Protein AF-A0A401U497-F1 (afdb_monomer)

Structure (mmCIF, N/CA/C/O backbone):
data_AF-A0A401U497-F1
#
_entry.id   AF-A0A401U497-F1
#
loop_
_atom_site.group_PDB
_atom_site.id
_atom_site.type_symbol
_atom_site.label_atom_id
_atom_site.label_alt_id
_atom_site.label_comp_id
_atom_site.label_asym_id
_atom_site.label_entity_id
_atom_site.label_seq_id
_atom_site.pdbx_PDB_ins_code
_atom_site.Cartn_x
_atom_site.Cartn_y
_atom_site.Cartn_z
_atom_site.occupancy
_atom_site.B_iso_or_equiv
_atom_site.auth_seq_id
_atom_site.auth_comp_id
_atom_site.auth_asym_id
_atom_site.auth_atom_id
_atom_site.pdbx_PDB_model_num
ATOM 1 N N . MET A 1 1 ? 8.716 -5.200 -11.825 1.00 43.00 1 MET A N 1
ATOM 2 C CA . MET A 1 1 ? 8.308 -5.042 -10.428 1.00 43.00 1 MET A CA 1
ATOM 3 C C . MET A 1 1 ? 7.145 -5.943 -9.991 1.00 43.00 1 MET A C 1
ATOM 5 O O . MET A 1 1 ? 6.293 -5.516 -9.221 1.00 43.00 1 MET A O 1
ATOM 9 N N . GLU A 1 2 ? 7.227 -7.241 -10.306 1.00 40.59 2 GLU A N 1
ATOM 10 C CA . GLU A 1 2 ? 7.054 -8.283 -9.294 1.00 40.59 2 GLU A CA 1
ATOM 11 C C . GLU A 1 2 ? 7.801 -7.770 -8.055 1.00 40.59 2 GLU A C 1
ATOM 13 O O . GLU A 1 2 ? 8.965 -7.356 -8.181 1.00 40.59 2 GLU A O 1
ATOM 18 N N . ALA A 1 3 ? 7.133 -7.669 -6.900 1.00 46.19 3 ALA A N 1
ATOM 19 C CA . ALA A 1 3 ? 7.858 -7.447 -5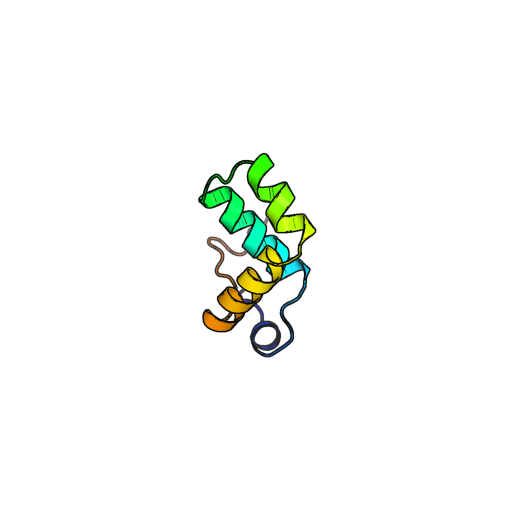.654 1.00 46.19 3 ALA A CA 1
ATOM 20 C C . ALA A 1 3 ? 8.975 -8.490 -5.644 1.00 46.19 3 ALA A C 1
ATOM 22 O O . ALA A 1 3 ? 8.686 -9.677 -5.816 1.00 46.19 3 ALA A O 1
ATOM 23 N N . LEU A 1 4 ? 10.237 -8.047 -5.581 1.00 49.34 4 LEU A N 1
ATOM 24 C CA . LEU A 1 4 ? 11.370 -8.956 -5.740 1.00 49.34 4 LEU A CA 1
ATOM 25 C C . LEU A 1 4 ? 11.135 -10.151 -4.804 1.00 49.34 4 LEU A C 1
ATOM 27 O O . LEU A 1 4 ? 10.674 -9.930 -3.682 1.00 49.34 4 LEU A O 1
ATOM 31 N N . PRO A 1 5 ? 11.447 -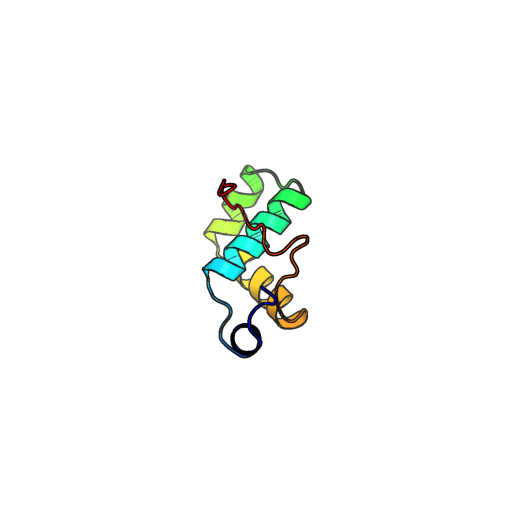11.399 -5.194 1.00 44.78 5 PRO A N 1
ATOM 32 C CA . PRO A 1 5 ? 11.164 -12.580 -4.370 1.00 44.78 5 PRO A CA 1
ATOM 33 C C . PRO A 1 5 ? 11.653 -12.463 -2.911 1.00 44.78 5 PRO A C 1
ATOM 35 O O . PRO A 1 5 ? 11.116 -13.112 -2.014 1.00 44.78 5 PRO A O 1
ATOM 38 N N . ASN A 1 6 ? 12.633 -11.582 -2.668 1.00 44.66 6 ASN A N 1
ATOM 39 C CA . ASN A 1 6 ? 13.211 -11.252 -1.368 1.00 44.66 6 ASN A CA 1
ATOM 40 C C . ASN A 1 6 ? 12.445 -10.189 -0.535 1.00 44.66 6 ASN A C 1
ATOM 42 O O . ASN A 1 6 ? 12.692 -10.063 0.660 1.00 44.66 6 ASN A O 1
ATOM 46 N N . GLU A 1 7 ? 11.531 -9.414 -1.125 1.00 45.66 7 GLU A N 1
ATOM 47 C CA . GLU A 1 7 ? 10.659 -8.451 -0.422 1.00 45.66 7 GLU A CA 1
ATOM 48 C C . GLU A 1 7 ? 9.393 -9.105 0.140 1.00 45.66 7 GLU A C 1
ATOM 50 O O . GLU A 1 7 ? 8.826 -8.621 1.116 1.00 45.66 7 GLU A O 1
ATOM 55 N N . VAL A 1 8 ? 8.973 -10.228 -0.445 1.00 48.66 8 VAL A N 1
ATOM 56 C CA . VAL A 1 8 ? 7.836 -11.028 0.036 1.00 48.66 8 VAL A CA 1
ATOM 57 C C . VAL A 1 8 ? 8.267 -12.014 1.132 1.00 48.66 8 VAL A C 1
ATOM 59 O O . VAL A 1 8 ? 7.470 -12.394 1.986 1.00 48.66 8 VAL A O 1
ATOM 62 N N . THR A 1 9 ? 9.547 -12.396 1.149 1.00 48.09 9 THR A N 1
ATOM 63 C CA . THR A 1 9 ? 10.162 -13.231 2.198 1.00 48.09 9 THR A CA 1
ATOM 64 C C . THR A 1 9 ? 10.825 -12.419 3.323 1.00 48.09 9 THR A C 1
ATOM 66 O O . THR A 1 9 ? 11.151 -12.984 4.366 1.00 48.09 9 THR A O 1
ATOM 69 N N . GLY A 1 10 ? 10.987 -11.100 3.147 1.00 59.72 10 GLY A N 1
ATOM 70 C CA . GLY A 1 10 ? 11.487 -10.148 4.148 1.00 59.72 10 GLY A CA 1
ATOM 71 C C . GLY A 1 10 ? 10.386 -9.311 4.818 1.00 59.72 10 GLY A C 1
ATOM 72 O O . GLY A 1 10 ? 9.193 -9.495 4.585 1.00 59.72 10 GLY A O 1
ATOM 73 N N . SER A 1 11 ? 10.766 -8.360 5.681 1.00 64.31 11 SER A N 1
ATOM 74 C CA . SER A 1 11 ? 9.797 -7.419 6.259 1.00 64.31 11 SER A CA 1
ATOM 75 C C . SER A 1 11 ? 9.214 -6.517 5.166 1.00 64.31 11 SER A C 1
ATOM 77 O O . SER A 1 11 ? 9.973 -5.790 4.525 1.00 64.31 11 SER A O 1
ATOM 79 N N . ILE A 1 12 ? 7.886 -6.500 5.001 1.00 79.69 12 ILE A N 1
ATOM 80 C CA . ILE A 1 12 ? 7.204 -5.562 4.094 1.00 79.69 12 ILE A CA 1
ATOM 81 C C . ILE A 1 12 ? 7.609 -4.130 4.446 1.00 79.69 12 ILE A C 1
ATOM 83 O O . ILE A 1 12 ? 7.317 -3.641 5.545 1.00 79.69 12 ILE A O 1
ATOM 87 N N . GLY A 1 13 ? 8.263 -3.463 3.494 1.00 83.56 13 GLY A N 1
ATOM 88 C CA . GLY A 1 13 ? 8.681 -2.076 3.625 1.00 83.56 13 GLY A CA 1
ATOM 89 C C . GLY A 1 13 ? 7.494 -1.153 3.896 1.00 83.56 13 GLY A C 1
ATOM 90 O O . GLY A 1 13 ? 6.400 -1.323 3.355 1.00 83.56 13 GLY A O 1
ATOM 91 N N . THR A 1 14 ? 7.710 -0.145 4.739 1.00 84.12 14 THR A N 1
ATOM 92 C CA . THR A 1 14 ? 6.674 0.836 5.087 1.00 84.12 14 THR A CA 1
ATOM 93 C C . THR A 1 14 ? 6.124 1.550 3.849 1.00 84.12 14 THR A C 1
ATOM 95 O O . THR A 1 14 ? 4.915 1.733 3.755 1.00 84.12 14 THR A O 1
ATOM 98 N N . SER A 1 15 ? 6.970 1.872 2.864 1.00 85.00 15 SER A N 1
ATOM 99 C CA . SER A 1 15 ? 6.558 2.456 1.578 1.00 85.00 15 SER A CA 1
ATOM 100 C C . SER A 1 15 ? 5.568 1.572 0.814 1.00 85.00 15 SER A C 1
ATOM 102 O O . SER A 1 15 ? 4.547 2.066 0.344 1.00 85.00 15 SER A O 1
ATOM 104 N N . THR A 1 16 ? 5.821 0.264 0.739 1.00 86.31 16 THR A N 1
ATOM 105 C CA . THR A 1 16 ? 4.946 -0.706 0.062 1.00 86.31 16 THR A CA 1
ATOM 106 C C . THR A 1 16 ? 3.598 -0.836 0.767 1.00 86.31 16 THR A C 1
ATOM 108 O O . THR A 1 16 ? 2.556 -0.834 0.114 1.00 86.31 16 THR A O 1
ATOM 111 N N . ALA A 1 17 ? 3.597 -0.883 2.103 1.00 88.81 17 ALA A N 1
ATOM 112 C CA . ALA A 1 17 ? 2.360 -0.902 2.884 1.00 88.81 17 ALA A CA 1
ATOM 113 C C . ALA A 1 17 ? 1.532 0.380 2.674 1.00 88.81 17 ALA A C 1
ATOM 115 O O . ALA A 1 17 ? 0.318 0.303 2.500 1.00 88.81 17 ALA A O 1
ATOM 116 N N . PHE A 1 18 ? 2.176 1.550 2.620 1.00 88.75 18 PHE A N 1
ATOM 117 C CA . PHE A 1 18 ? 1.488 2.809 2.320 1.00 88.75 18 PHE A CA 1
ATOM 118 C C . PHE A 1 18 ? 0.936 2.865 0.894 1.00 88.75 18 PHE A C 1
ATOM 120 O O . PHE A 1 18 ? -0.184 3.334 0.709 1.00 88.75 18 PHE A O 1
ATOM 127 N N . ALA A 1 19 ? 1.676 2.370 -0.102 1.00 88.69 19 ALA A N 1
ATOM 128 C CA . ALA A 1 19 ? 1.202 2.318 -1.484 1.00 88.69 19 ALA A CA 1
ATOM 129 C C . ALA A 1 19 ? -0.053 1.437 -1.618 1.00 88.69 19 ALA A C 1
ATOM 131 O O . ALA A 1 19 ? -1.043 1.857 -2.213 1.00 88.69 19 ALA A O 1
ATOM 132 N N . ALA A 1 20 ? -0.039 0.252 -0.999 1.00 90.56 20 ALA A N 1
ATOM 133 C CA . ALA A 1 20 ? -1.186 -0.652 -0.960 1.00 90.56 20 ALA A CA 1
ATOM 134 C C . ALA A 1 20 ? -2.406 -0.018 -0.279 1.00 90.56 20 ALA A C 1
ATOM 136 O O . ALA A 1 20 ? -3.516 -0.079 -0.806 1.00 90.56 20 ALA A O 1
ATOM 137 N N . TRP A 1 21 ? -2.194 0.618 0.877 1.00 91.88 21 TRP A N 1
ATOM 138 C CA . TRP A 1 21 ? -3.253 1.309 1.607 1.00 91.88 21 TRP A CA 1
ATOM 139 C C . TRP A 1 21 ? -3.856 2.445 0.777 1.00 91.88 21 TRP A C 1
ATOM 141 O O . TRP A 1 21 ? -5.074 2.523 0.640 1.00 91.88 21 TRP A O 1
ATOM 151 N N . ASN A 1 22 ? -3.018 3.284 0.162 1.00 90.12 22 ASN A N 1
ATOM 152 C CA . ASN A 1 22 ? -3.477 4.389 -0.677 1.00 90.12 22 ASN A CA 1
ATOM 153 C C . ASN A 1 22 ? -4.298 3.894 -1.880 1.00 90.12 22 ASN A C 1
ATOM 155 O O . ASN A 1 22 ? -5.364 4.441 -2.156 1.00 90.12 22 ASN A O 1
ATOM 159 N N . ALA A 1 23 ? -3.859 2.816 -2.536 1.00 90.25 23 ALA A N 1
ATOM 160 C CA . ALA A 1 23 ? -4.609 2.195 -3.623 1.00 90.25 23 ALA A CA 1
ATOM 161 C C . ALA A 1 23 ? -5.973 1.660 -3.154 1.00 90.25 23 ALA A C 1
ATOM 163 O O . ALA A 1 23 ? -6.981 1.884 -3.821 1.00 90.25 23 ALA A O 1
ATOM 164 N N . ALA A 1 24 ? -6.029 0.996 -1.995 1.00 90.56 24 ALA A N 1
ATOM 165 C CA . ALA A 1 24 ? -7.274 0.476 -1.432 1.00 90.56 24 ALA A CA 1
ATOM 166 C C . ALA A 1 24 ? -8.262 1.599 -1.082 1.00 90.56 24 ALA A C 1
ATOM 168 O O . ALA A 1 24 ? -9.437 1.513 -1.436 1.00 90.56 24 ALA A O 1
ATOM 169 N N . VAL A 1 25 ? -7.778 2.667 -0.444 1.00 92.38 25 VAL A N 1
ATOM 170 C CA . VAL A 1 25 ? -8.559 3.871 -0.126 1.00 92.38 25 VAL A CA 1
ATOM 171 C C . VAL A 1 25 ? -9.121 4.511 -1.389 1.00 92.38 25 VAL A C 1
ATOM 173 O O . VAL A 1 25 ? -10.313 4.815 -1.442 1.00 92.38 25 VAL A O 1
ATOM 176 N N . TYR A 1 26 ? -8.280 4.668 -2.413 1.00 90.62 26 TYR A N 1
ATOM 177 C CA . TYR A 1 26 ? -8.683 5.240 -3.689 1.00 90.62 26 TYR A CA 1
ATOM 178 C C . TYR A 1 26 ? -9.757 4.387 -4.370 1.00 90.62 26 TYR A C 1
ATOM 180 O O . TYR A 1 26 ? -10.814 4.897 -4.724 1.00 90.62 26 TYR A O 1
ATOM 188 N N . VAL A 1 27 ? -9.537 3.079 -4.522 1.00 91.50 27 VAL A N 1
ATOM 189 C CA . VAL A 1 27 ? -10.492 2.186 -5.205 1.00 91.50 27 VAL A CA 1
ATOM 190 C C . VAL A 1 27 ? -11.818 2.095 -4.452 1.00 91.50 27 VAL A C 1
ATOM 192 O O . VAL A 1 27 ? -12.877 2.104 -5.074 1.00 91.50 27 VAL A O 1
ATOM 195 N N . ALA A 1 28 ? -11.774 2.036 -3.121 1.00 92.00 28 ALA A N 1
ATOM 196 C CA . ALA A 1 28 ? -12.971 1.975 -2.291 1.00 92.00 28 ALA A CA 1
ATOM 197 C C . ALA A 1 28 ? -13.647 3.342 -2.084 1.00 92.00 28 ALA A C 1
ATOM 199 O O . ALA A 1 28 ? -14.696 3.385 -1.444 1.00 92.00 28 ALA A O 1
ATOM 200 N N . GLN A 1 29 ? -13.072 4.430 -2.619 1.00 94.31 29 GLN A N 1
ATOM 201 C CA . GLN A 1 29 ? -13.587 5.799 -2.500 1.00 94.31 29 GLN A CA 1
ATOM 202 C C . GLN A 1 29 ? -13.902 6.165 -1.038 1.00 94.31 29 GLN A C 1
ATOM 204 O O . GLN A 1 29 ? -14.972 6.682 -0.722 1.00 94.31 29 GLN A O 1
ATOM 209 N N . ILE A 1 30 ? -12.989 5.827 -0.121 1.00 90.50 30 ILE A N 1
ATOM 210 C CA . ILE A 1 30 ? -13.182 6.090 1.310 1.00 90.50 30 ILE A CA 1
ATOM 211 C C . ILE A 1 30 ? -12.974 7.583 1.575 1.00 90.50 30 ILE A C 1
ATOM 213 O O . ILE A 1 30 ? -11.944 8.138 1.207 1.00 90.50 30 ILE A O 1
ATOM 217 N N . GLU A 1 31 ? -13.941 8.210 2.241 1.00 90.44 31 GLU A N 1
ATOM 218 C CA . GLU A 1 31 ? -13.913 9.637 2.576 1.00 90.44 31 GLU A CA 1
ATOM 219 C C . GLU A 1 31 ? -12.846 9.984 3.630 1.00 90.44 31 GLU A C 1
ATOM 221 O O . GLU A 1 31 ? -12.663 9.253 4.610 1.00 90.44 31 GLU A O 1
ATOM 226 N N . ASP A 1 32 ? -12.201 11.144 3.466 1.00 86.00 32 ASP A N 1
ATOM 227 C CA . ASP A 1 32 ? -11.091 11.633 4.303 1.00 86.00 32 ASP A CA 1
ATOM 228 C C . ASP A 1 32 ? -11.410 11.671 5.805 1.00 86.00 32 ASP A C 1
ATOM 230 O O . ASP A 1 32 ? -10.556 11.355 6.642 1.00 86.00 32 ASP A O 1
ATOM 234 N N . GLU A 1 33 ? -12.652 12.000 6.166 1.00 87.94 33 GLU A N 1
ATOM 235 C CA . GLU A 1 33 ? -13.091 12.049 7.564 1.00 87.94 33 GLU A CA 1
ATOM 236 C C . GLU A 1 33 ? -12.918 10.683 8.252 1.00 87.94 33 GLU A C 1
ATOM 238 O O . GLU A 1 33 ? -12.392 10.595 9.361 1.00 87.94 33 GLU A O 1
ATOM 243 N N . ARG A 1 34 ? -13.234 9.590 7.545 1.00 84.62 34 ARG A N 1
ATOM 244 C CA . ARG A 1 34 ? -13.068 8.214 8.047 1.00 84.62 34 ARG A CA 1
ATOM 245 C C . ARG A 1 34 ? -11.610 7.746 8.026 1.00 84.62 34 ARG A C 1
ATOM 247 O O . ARG A 1 34 ? -11.223 6.861 8.798 1.00 84.62 34 ARG A O 1
ATOM 254 N N . LEU A 1 35 ? -10.792 8.314 7.139 1.00 83.69 35 LEU A N 1
ATOM 255 C CA . LEU A 1 35 ? -9.365 7.995 7.046 1.00 83.69 35 LEU A CA 1
ATOM 256 C C . LEU A 1 35 ? -8.579 8.563 8.220 1.00 83.69 35 LEU A C 1
ATOM 258 O O . LEU A 1 35 ? -7.659 7.895 8.696 1.00 83.69 35 LEU A O 1
ATOM 262 N N . THR A 1 36 ? -8.949 9.752 8.693 1.00 80.69 36 THR A N 1
ATOM 263 C CA . THR A 1 36 ? -8.277 10.431 9.810 1.00 80.69 36 THR A CA 1
ATOM 264 C C . THR A 1 36 ? -8.274 9.544 11.060 1.00 80.69 36 THR A C 1
ATOM 266 O O . THR A 1 36 ? -7.207 9.175 11.549 1.00 80.69 36 THR A O 1
ATOM 269 N N . GLU A 1 37 ? -9.445 9.056 11.478 1.00 78.12 37 GLU A N 1
ATOM 270 C CA . GLU A 1 37 ? -9.602 8.183 12.656 1.00 78.12 37 GLU A CA 1
ATOM 271 C C . GLU A 1 37 ? -8.798 6.869 12.546 1.00 78.12 37 GLU A C 1
ATOM 273 O O . GLU A 1 37 ? -8.216 6.365 13.515 1.00 78.12 37 GLU A O 1
ATOM 278 N N . THR A 1 38 ? -8.748 6.291 11.343 1.00 75.19 38 THR A N 1
ATOM 279 C CA . THR A 1 38 ? -8.108 4.987 11.116 1.00 75.19 38 THR A CA 1
ATOM 280 C C . THR A 1 38 ? -6.583 5.107 10.990 1.00 75.19 38 THR A C 1
ATOM 282 O O . THR A 1 38 ? -5.847 4.198 11.395 1.00 75.19 38 THR A O 1
ATOM 285 N N . THR A 1 39 ? -6.095 6.227 10.450 1.00 73.19 39 THR A N 1
ATOM 286 C CA . THR A 1 39 ? -4.664 6.480 10.220 1.00 73.19 39 THR A CA 1
ATOM 287 C C . THR A 1 39 ? -3.943 6.836 11.517 1.00 73.19 39 THR A C 1
ATOM 289 O O . THR A 1 39 ? -2.848 6.326 11.754 1.00 73.19 39 THR A O 1
ATOM 292 N N . GLU A 1 40 ? -4.573 7.622 12.395 1.00 75.31 40 GLU A N 1
ATOM 293 C CA . GLU A 1 40 ? -4.003 8.029 13.691 1.00 75.31 40 GLU A CA 1
ATOM 294 C C . GLU A 1 40 ? -3.638 6.838 14.588 1.00 75.31 40 GLU A C 1
ATOM 296 O O . GLU A 1 40 ? -2.640 6.866 15.306 1.00 75.31 40 GLU A O 1
ATOM 301 N N . ASN A 1 41 ? -4.405 5.751 14.498 1.00 78.06 41 ASN A N 1
ATOM 302 C CA . ASN A 1 41 ? -4.221 4.563 15.327 1.00 78.06 41 ASN A CA 1
ATOM 303 C C . ASN A 1 41 ? -3.281 3.510 14.711 1.00 78.06 41 ASN A C 1
ATOM 305 O O . ASN A 1 41 ? -3.073 2.453 15.307 1.00 78.06 41 ASN A O 1
ATOM 309 N N . GLY A 1 42 ? -2.770 3.728 13.491 1.00 81.00 42 GLY A N 1
ATOM 310 C CA . GLY A 1 42 ? -1.863 2.808 12.786 1.00 81.00 42 GLY A CA 1
ATOM 311 C C . GLY A 1 42 ? -2.466 1.455 12.367 1.00 81.00 42 GLY A C 1
ATOM 312 O O . GLY A 1 42 ? -1.817 0.684 11.657 1.00 81.00 42 GLY A O 1
ATOM 313 N N . ARG A 1 43 ? -3.716 1.162 12.750 1.00 85.50 43 ARG A N 1
ATOM 314 C CA . ARG A 1 43 ? -4.397 -0.118 12.487 1.00 85.50 43 ARG A CA 1
ATOM 315 C C . ARG A 1 43 ? -4.565 -0.408 10.997 1.00 85.50 43 ARG A C 1
ATOM 317 O O . ARG A 1 43 ? -4.405 -1.556 10.592 1.00 85.50 43 ARG A O 1
ATOM 324 N N . ALA A 1 44 ? -4.833 0.618 10.184 1.00 86.94 44 ALA A N 1
ATOM 325 C CA . ALA A 1 44 ? -4.935 0.469 8.728 1.00 86.94 44 ALA A CA 1
ATOM 326 C C . ALA A 1 44 ? -3.647 -0.088 8.112 1.00 86.94 44 ALA A C 1
ATOM 328 O O . ALA A 1 44 ? -3.694 -0.960 7.241 1.00 86.94 44 ALA A O 1
ATOM 329 N N . LEU A 1 45 ? -2.490 0.385 8.583 1.00 88.69 45 LEU A N 1
ATOM 330 C CA . LEU A 1 45 ? -1.208 -0.042 8.038 1.00 88.69 45 LEU A CA 1
ATOM 331 C C . LEU A 1 45 ? -0.897 -1.495 8.408 1.00 88.69 45 LEU A C 1
ATOM 333 O O . LEU A 1 45 ? -0.370 -2.228 7.574 1.00 88.69 45 LEU A O 1
ATOM 337 N N . GLU A 1 46 ? -1.239 -1.927 9.626 1.00 89.44 46 GLU A N 1
ATOM 338 C CA . GLU A 1 46 ? -1.015 -3.319 10.028 1.00 89.44 46 GLU A CA 1
ATOM 339 C C . GLU A 1 46 ? -1.952 -4.283 9.300 1.00 89.44 46 GLU A C 1
ATOM 341 O O . GLU A 1 46 ? -1.478 -5.264 8.730 1.00 89.44 46 GLU A O 1
ATOM 346 N N . ALA A 1 47 ? -3.244 -3.953 9.192 1.00 91.25 47 ALA A N 1
ATOM 347 C CA . ALA A 1 47 ? -4.189 -4.737 8.396 1.00 91.25 47 ALA A CA 1
ATOM 348 C C . ALA A 1 47 ? -3.727 -4.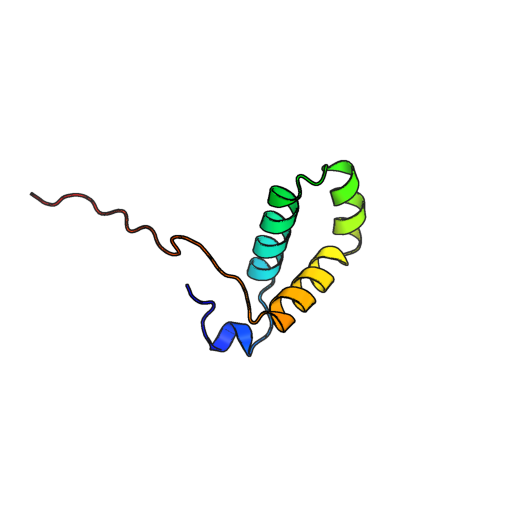862 6.932 1.00 91.25 47 ALA A C 1
ATOM 350 O O . ALA A 1 47 ? -3.776 -5.938 6.337 1.00 91.25 47 ALA A O 1
ATOM 351 N N . THR A 1 48 ? -3.196 -3.776 6.363 1.00 91.56 48 THR A N 1
ATOM 352 C CA . THR A 1 48 ? -2.627 -3.789 5.010 1.00 91.56 48 THR A CA 1
ATOM 353 C C . THR A 1 48 ? -1.428 -4.736 4.915 1.00 91.56 48 THR A C 1
ATOM 355 O O . THR A 1 48 ? -1.343 -5.522 3.971 1.00 91.56 48 THR A O 1
ATOM 358 N N . ARG A 1 49 ? -0.519 -4.735 5.900 1.00 90.81 49 ARG A N 1
ATOM 359 C CA . ARG A 1 49 ? 0.613 -5.679 5.933 1.00 90.81 49 ARG A CA 1
ATOM 360 C C . ARG A 1 49 ? 0.153 -7.129 6.018 1.00 90.81 49 ARG A C 1
ATOM 362 O O . ARG A 1 49 ? 0.729 -7.971 5.336 1.00 90.81 49 ARG A O 1
ATOM 369 N N . GLU A 1 50 ? -0.856 -7.436 6.826 1.00 91.25 50 GLU A N 1
ATOM 370 C CA . GLU A 1 50 ? -1.411 -8.791 6.929 1.00 91.25 50 GLU A CA 1
ATOM 371 C C . GLU A 1 50 ? -1.973 -9.285 5.592 1.00 91.25 50 GLU A C 1
ATOM 373 O O . GLU A 1 50 ? -1.660 -10.400 5.168 1.00 91.25 50 GLU A O 1
ATOM 378 N N . VAL A 1 51 ? -2.734 -8.440 4.889 1.00 91.62 51 VAL A N 1
ATOM 379 C CA . VAL A 1 51 ? -3.267 -8.756 3.555 1.00 91.62 51 VAL A CA 1
ATOM 380 C C . VAL A 1 51 ? -2.130 -8.973 2.557 1.00 91.62 51 VAL A C 1
ATOM 382 O O . VAL A 1 51 ? -2.110 -9.988 1.864 1.00 91.62 51 VAL A O 1
ATOM 385 N N . LEU A 1 52 ? -1.141 -8.079 2.516 1.00 89.69 52 LEU A N 1
ATOM 386 C CA . LEU A 1 52 ? 0.001 -8.220 1.612 1.00 89.69 52 LEU A CA 1
ATOM 387 C C . LEU A 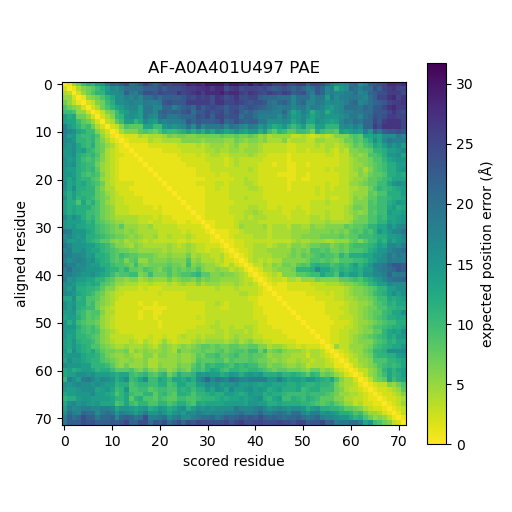1 52 ? 0.812 -9.495 1.882 1.00 89.69 52 LEU A C 1
ATOM 389 O O . LEU A 1 52 ? 1.181 -10.183 0.935 1.00 89.69 52 LEU A O 1
ATOM 393 N N . ARG A 1 53 ? 1.049 -9.853 3.154 1.00 87.94 53 ARG A N 1
ATOM 394 C CA . ARG A 1 53 ? 1.714 -11.118 3.525 1.00 87.94 53 ARG A CA 1
ATOM 395 C C . ARG A 1 53 ? 0.909 -12.324 3.048 1.00 87.94 53 ARG A C 1
ATOM 397 O O . ARG A 1 53 ? 1.481 -13.264 2.511 1.00 87.94 53 ARG A O 1
ATOM 404 N N . LYS A 1 54 ? -0.414 -12.292 3.231 1.00 90.00 54 LYS A N 1
ATOM 405 C CA . LYS A 1 54 ? -1.321 -13.371 2.821 1.00 90.00 54 LYS A CA 1
ATOM 406 C C . LYS A 1 54 ? -1.362 -13.571 1.302 1.00 90.00 54 LYS A C 1
ATOM 408 O O . LYS A 1 54 ? -1.571 -14.693 0.853 1.00 90.00 54 LYS A O 1
ATOM 413 N N . HIS A 1 55 ? -1.204 -12.496 0.534 1.00 87.06 55 HIS A N 1
ATOM 414 C CA . HIS A 1 55 ? -1.330 -12.498 -0.926 1.00 87.06 55 HIS A CA 1
ATOM 415 C C . HIS A 1 55 ? 0.009 -12.372 -1.665 1.00 87.06 55 HIS A C 1
ATOM 417 O O . HIS A 1 55 ? 0.021 -12.139 -2.869 1.00 87.06 55 HIS A O 1
ATOM 423 N N . ASN A 1 56 ? 1.127 -12.570 -0.963 1.00 81.94 56 ASN A N 1
ATOM 424 C CA . ASN A 1 56 ? 2.476 -12.538 -1.522 1.00 81.94 56 ASN A CA 1
ATOM 425 C C . ASN A 1 56 ? 2.854 -11.206 -2.211 1.00 81.94 56 ASN A C 1
ATOM 427 O O . ASN A 1 56 ? 3.651 -11.195 -3.145 1.00 81.94 56 ASN A O 1
ATOM 431 N N . GLY A 1 57 ? 2.338 -10.077 -1.719 1.00 80.50 57 GLY A N 1
ATOM 432 C CA . GLY A 1 57 ? 2.719 -8.737 -2.174 1.00 80.50 57 GLY A CA 1
ATOM 433 C C . GLY A 1 57 ? 1.641 -7.997 -2.970 1.00 80.50 57 GLY A C 1
ATOM 434 O O . GLY A 1 57 ? 0.444 -8.199 -2.768 1.00 80.50 57 GLY A O 1
ATOM 435 N N . LEU A 1 58 ? 2.089 -7.065 -3.816 1.00 81.25 58 LEU A N 1
ATOM 436 C CA . LEU A 1 58 ? 1.253 -6.221 -4.672 1.00 81.25 58 LEU A CA 1
ATOM 437 C C . LEU A 1 58 ? 1.363 -6.657 -6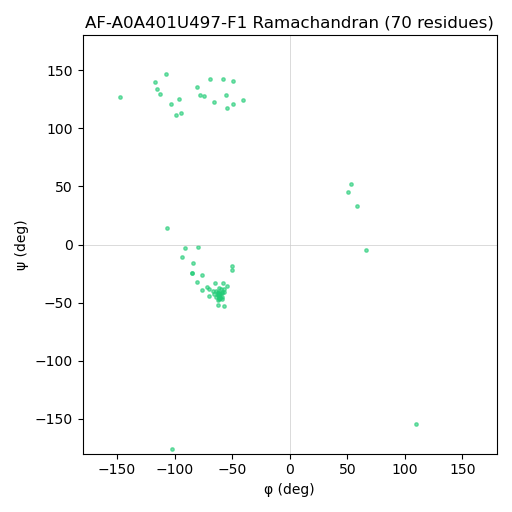.132 1.00 81.25 58 LEU A C 1
ATOM 439 O O . LEU A 1 58 ? 2.434 -7.052 -6.584 1.00 81.25 58 LEU A O 1
ATOM 443 N N . TRP A 1 59 ? 0.264 -6.504 -6.867 1.00 76.31 59 TRP A N 1
ATOM 444 C CA . TRP A 1 59 ? 0.213 -6.698 -8.311 1.00 76.31 59 TRP A CA 1
ATOM 445 C C . TRP A 1 59 ? -0.051 -5.362 -9.004 1.00 76.31 59 TRP A C 1
ATOM 447 O O . TRP A 1 59 ? -1.001 -4.662 -8.648 1.00 76.31 59 TRP A O 1
ATOM 457 N N . PHE A 1 60 ? 0.759 -5.022 -10.005 1.00 72.75 60 PHE A N 1
ATOM 458 C CA . PHE A 1 60 ? 0.602 -3.806 -10.800 1.00 72.75 60 PHE A CA 1
ATOM 459 C C . PHE A 1 60 ? 0.276 -4.168 -12.251 1.00 72.75 60 PHE A C 1
ATOM 461 O O . PHE A 1 60 ? 0.926 -5.021 -12.850 1.00 72.75 60 PHE A O 1
ATOM 468 N N . TYR A 1 61 ? -0.720 -3.502 -12.836 1.00 68.75 61 TYR A N 1
ATOM 469 C CA . TYR A 1 61 ? -0.931 -3.535 -14.285 1.00 68.75 61 TYR A CA 1
ATOM 470 C C . TYR A 1 61 ? 0.042 -2.551 -14.950 1.00 68.75 61 TYR A C 1
ATOM 472 O O . TYR A 1 61 ? 0.213 -1.441 -14.449 1.00 68.75 61 TYR A O 1
ATOM 4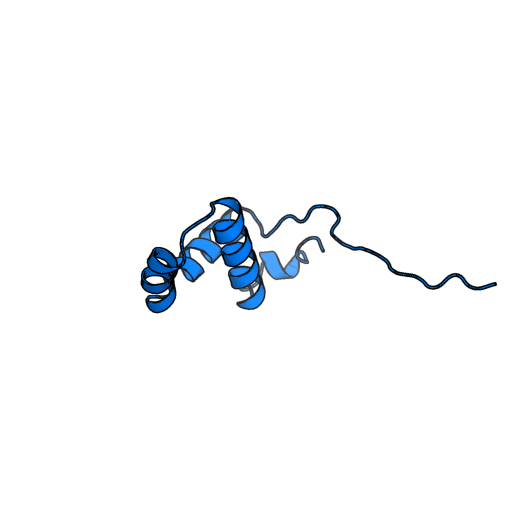80 N N . ASP A 1 62 ? 0.688 -2.961 -16.046 1.00 73.12 62 ASP A N 1
ATOM 481 C CA . ASP A 1 62 ? 1.696 -2.167 -16.774 1.00 73.12 62 ASP A CA 1
ATOM 482 C C . ASP A 1 62 ? 2.833 -1.644 -15.880 1.00 73.12 62 ASP A C 1
ATOM 484 O O . ASP A 1 62 ? 3.193 -0.470 -15.847 1.00 73.12 62 ASP A O 1
ATOM 488 N N . GLU A 1 63 ?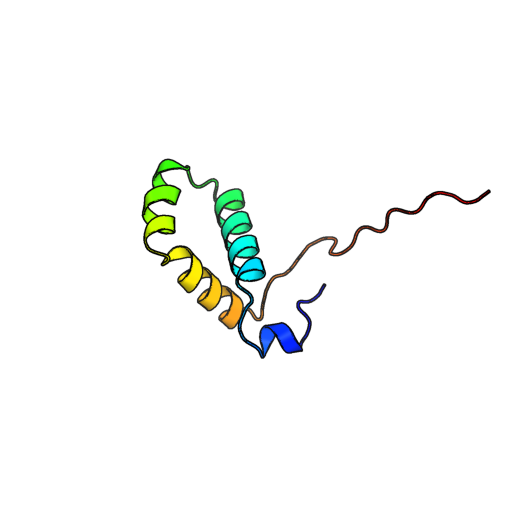 3.411 -2.585 -15.150 1.00 63.25 63 GLU A N 1
ATOM 489 C CA . GLU A 1 63 ? 4.406 -2.448 -14.086 1.00 63.25 63 GLU A CA 1
ATOM 490 C C . GLU A 1 63 ? 5.643 -1.583 -14.396 1.00 63.25 63 GLU A C 1
ATOM 492 O O . GLU A 1 63 ? 6.356 -1.147 -13.490 1.00 63.25 63 GLU A O 1
ATOM 497 N N . SER A 1 64 ? 5.925 -1.333 -15.672 1.00 70.88 64 SER A N 1
ATOM 498 C CA . SER A 1 64 ? 6.981 -0.420 -16.091 1.00 70.88 64 SER A CA 1
ATOM 499 C C . SER A 1 64 ? 6.610 0.279 -17.390 1.00 70.88 64 SER A C 1
ATOM 501 O O . SER A 1 64 ? 6.367 -0.376 -18.404 1.00 70.88 64 SER A O 1
ATOM 503 N N . TYR A 1 65 ? 6.679 1.607 -17.385 1.00 78.69 65 TYR A N 1
ATOM 504 C CA . TYR A 1 65 ? 6.615 2.417 -18.595 1.00 78.69 65 TYR A CA 1
ATOM 505 C C . TYR A 1 65 ? 8.018 2.899 -18.947 1.00 78.69 65 TYR A C 1
ATOM 507 O O . TYR A 1 65 ? 8.673 3.584 -18.161 1.00 78.69 65 TYR A O 1
ATOM 515 N N . VAL A 1 66 ? 8.490 2.545 -20.141 1.00 83.88 66 VAL A N 1
ATOM 516 C CA . VAL A 1 66 ? 9.773 3.029 -20.655 1.00 83.88 66 VAL A CA 1
ATOM 517 C C . VAL A 1 66 ? 9.519 4.261 -21.510 1.00 83.88 66 VAL A C 1
ATOM 519 O O . VAL A 1 66 ? 8.929 4.179 -22.584 1.00 83.88 66 VAL A O 1
ATOM 522 N N . ILE A 1 67 ? 9.997 5.412 -21.043 1.00 87.19 67 ILE A N 1
ATOM 523 C CA . ILE A 1 67 ? 9.989 6.654 -21.817 1.00 87.19 67 ILE A CA 1
ATOM 524 C C . ILE A 1 67 ? 11.378 6.828 -22.427 1.00 87.19 67 I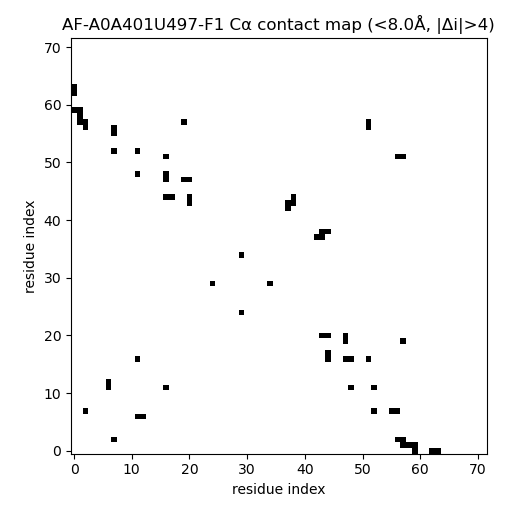LE A C 1
ATOM 526 O O . ILE A 1 67 ? 12.356 7.067 -21.721 1.00 87.19 67 ILE A O 1
ATOM 530 N N . SER A 1 68 ? 11.474 6.711 -23.750 1.00 88.56 68 SER A N 1
ATOM 531 C CA . SER A 1 68 ? 12.719 6.924 -24.493 1.00 88.56 68 SER A CA 1
ATOM 532 C C . SER A 1 68 ? 12.590 8.094 -25.461 1.00 88.56 68 SER A C 1
ATOM 534 O O . SER A 1 68 ? 11.585 8.221 -26.161 1.00 88.56 68 SER A O 1
ATOM 536 N N . ARG A 1 69 ? 13.637 8.913 -25.570 1.00 90.81 69 ARG A N 1
ATOM 537 C CA . ARG A 1 69 ? 13.745 9.926 -26.625 1.00 90.81 69 ARG A CA 1
ATOM 538 C C . ARG A 1 69 ? 14.156 9.246 -27.936 1.00 90.81 69 ARG A C 1
ATOM 540 O O . ARG A 1 69 ? 15.153 8.524 -27.940 1.00 90.81 69 ARG A O 1
ATOM 547 N N . ARG A 1 70 ? 13.429 9.491 -29.038 1.00 82.56 70 ARG A N 1
ATOM 548 C CA . ARG A 1 70 ? 13.859 9.048 -30.380 1.00 82.56 70 ARG A CA 1
ATOM 549 C C . ARG A 1 70 ? 15.257 9.605 -30.660 1.00 82.56 70 ARG A C 1
ATOM 551 O O . ARG A 1 70 ? 15.496 10.793 -30.450 1.00 82.56 70 ARG A O 1
ATOM 558 N N . ARG A 1 71 ? 16.169 8.726 -31.070 1.00 80.25 71 ARG A N 1
ATOM 559 C CA . ARG A 1 71 ? 17.463 9.101 -31.642 1.00 80.25 71 ARG A CA 1
ATOM 560 C C . ARG A 1 71 ? 17.290 9.057 -33.158 1.00 80.25 71 ARG A C 1
ATOM 562 O O . ARG A 1 71 ? 16.795 8.044 -33.654 1.00 80.25 71 ARG A O 1
ATOM 569 N N . ASP A 1 72 ? 17.604 10.166 -33.818 1.00 67.62 72 ASP A N 1
ATOM 570 C CA . ASP A 1 72 ? 17.760 10.234 -35.275 1.00 67.62 72 ASP A CA 1
ATOM 571 C C . ASP A 1 72 ? 19.072 9.557 -35.696 1.00 67.62 72 ASP A C 1
ATOM 573 O O . ASP A 1 72 ? 20.042 9.615 -34.898 1.00 67.62 72 ASP A O 1
#

Mean predicted aligned error: 8.79 Å

Foldseek 3Di:
DLCPLVCLVDQPDLVQLV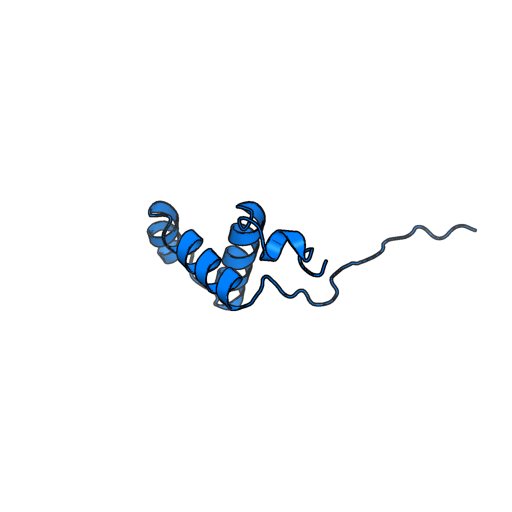VQLVVVCVVVVPDPVVVVVCVVVCVSSVVSSVVCNVVSGDDDDCPDDDDDDDDD

Sequence (72 aa):
MEALPNEVTGSIGTSTAFAAWNAAVYVAQIEDERLTETTENGRALEATREVLRKHNGLWFYDESYVISRRRD

pLDDT: mean 79.01, std 14.71, range [40.59, 94.31]

Organism: Chiloscyllium punctatum (NCBI:txid137246)

Secondary structure (DSSP, 8-state):
----HHHHSSPPPHHHHHHHHHHHHHHTT--HHHHHHHHHTSHHHHHHHHHHHHTTS---TT------PPP-

Radius of gyration: 15.58 Å; Cα contacts (8 Å, |Δi|>4): 35; chains: 1; bounding box: 32×25×51 Å

Solvent-accessible surface area (backbone atoms only — not comparable to full-atom values): 4580 Å² total; per-residue (Å²): 106,73,63,52,79,65,48,62,76,43,79,74,50,68,68,59,33,50,52,53,45,52,51,50,40,60,77,68,65,61,55,67,78,64,46,52,70,40,55,78,70,48,53,56,52,54,54,39,43,53,52,28,66,76,63,69,47,70,88,65,84,79,64,72,83,87,87,76,82,88,80,132